Protein AF-A0A7T1HYK6-F1 (afdb_monomer_lite)

Secondary structure (DSSP, 8-state):
--------------------PPPPHHHHHHHHHHTT-EEEEEEEETTEEEEEEEETTEEEEEEEETTS-EEEEEE-

Structure (mmCIF, N/CA/C/O backbone):
data_AF-A0A7T1HYK6-F1
#
_entry.id   AF-A0A7T1HYK6-F1
#
loop_
_atom_site.group_PDB
_atom_site.id
_atom_site.type_symbol
_atom_site.label_atom_id
_atom_site.label_alt_id
_atom_site.label_comp_id
_atom_site.label_asym_id
_atom_site.label_entity_id
_atom_site.label_seq_id
_atom_site.pdbx_PDB_ins_code
_atom_site.Cartn_x
_atom_site.Cartn_y
_atom_site.Cartn_z
_atom_site.occupancy
_atom_site.B_iso_or_equiv
_atom_site.auth_seq_id
_atom_site.auth_comp_id
_atom_site.auth_asym_id
_atom_site.auth_atom_id
_atom_site.pdbx_PDB_model_num
ATOM 1 N N . MET A 1 1 ? 20.867 29.385 -67.318 1.00 50.25 1 MET A N 1
ATOM 2 C CA . MET A 1 1 ? 20.284 30.072 -66.147 1.00 50.25 1 MET A CA 1
ATOM 3 C C . MET A 1 1 ? 19.756 28.976 -65.232 1.00 50.25 1 MET A C 1
ATOM 5 O O . MET A 1 1 ? 18.836 28.278 -65.630 1.00 50.25 1 MET A O 1
ATOM 9 N N . PHE A 1 2 ? 20.460 28.695 -64.132 1.00 48.31 2 PHE A N 1
ATOM 10 C CA . PHE A 1 2 ? 20.216 27.536 -63.263 1.00 48.31 2 PHE A CA 1
ATOM 11 C C . PHE A 1 2 ? 19.064 27.826 -62.291 1.00 48.31 2 PHE A C 1
ATOM 13 O O . PHE A 1 2 ? 19.091 28.843 -61.602 1.00 48.31 2 PHE A O 1
ATOM 20 N N . GLY A 1 3 ? 18.061 26.945 -62.258 1.00 47.03 3 GLY A N 1
ATOM 21 C CA . GLY A 1 3 ? 16.954 26.994 -61.304 1.00 47.03 3 GLY A CA 1
ATOM 22 C C . GLY A 1 3 ? 17.353 26.355 -59.975 1.00 47.03 3 GLY A C 1
ATOM 23 O O . GLY A 1 3 ? 17.709 25.181 -59.935 1.00 47.03 3 GLY A O 1
ATOM 24 N N . LEU A 1 4 ? 17.300 27.133 -58.896 1.00 54.03 4 LEU A N 1
ATOM 25 C CA . LEU A 1 4 ? 17.441 26.656 -57.523 1.00 54.03 4 LEU A CA 1
ATOM 26 C C . LEU A 1 4 ? 16.042 26.374 -56.973 1.00 54.03 4 LEU A C 1
ATOM 28 O O . LEU A 1 4 ? 15.329 27.294 -56.582 1.00 54.03 4 LEU A O 1
ATOM 32 N N . VAL A 1 5 ? 15.643 25.103 -56.958 1.00 57.84 5 VAL A N 1
ATOM 33 C CA . VAL A 1 5 ? 14.498 24.654 -56.159 1.00 57.84 5 VAL A CA 1
ATOM 34 C C . VAL A 1 5 ? 15.048 24.359 -54.767 1.00 57.84 5 VAL A C 1
ATOM 36 O O . VAL A 1 5 ? 15.728 23.355 -54.560 1.00 57.84 5 VAL A O 1
ATOM 39 N N . GLY A 1 6 ? 14.844 25.299 -53.843 1.00 54.81 6 GLY A N 1
ATOM 40 C CA . GLY A 1 6 ? 15.193 25.145 -52.434 1.00 54.81 6 GLY A CA 1
ATOM 41 C C . GLY A 1 6 ? 14.345 24.040 -51.819 1.00 54.81 6 GLY A C 1
ATOM 42 O O . GLY A 1 6 ? 13.140 24.194 -51.648 1.00 54.81 6 GLY A O 1
ATOM 43 N N . LEU A 1 7 ? 14.977 22.903 -51.544 1.00 56.19 7 LEU A N 1
ATOM 44 C CA . LEU A 1 7 ? 14.380 21.781 -50.839 1.00 56.19 7 LEU A CA 1
ATOM 45 C C . LEU A 1 7 ? 14.269 22.161 -49.356 1.00 56.19 7 LEU A C 1
ATOM 47 O O . LEU A 1 7 ? 15.255 22.097 -48.622 1.00 56.19 7 LEU A O 1
ATOM 51 N N . GLU A 1 8 ? 13.087 22.595 -48.923 1.00 55.72 8 GLU A N 1
ATOM 52 C CA . GLU A 1 8 ? 12.794 22.806 -47.505 1.00 55.72 8 GLU A CA 1
ATOM 53 C C . GLU A 1 8 ? 12.740 21.442 -46.804 1.00 55.72 8 GLU A C 1
ATOM 55 O O . GLU A 1 8 ? 11.735 20.731 -46.846 1.00 55.72 8 GLU A O 1
ATOM 60 N N . LEU A 1 9 ? 13.855 21.040 -46.182 1.00 53.97 9 LEU A N 1
ATOM 61 C CA . LEU A 1 9 ? 13.865 19.931 -45.234 1.00 53.97 9 LEU A CA 1
ATOM 62 C C . LEU A 1 9 ? 13.120 20.371 -43.968 1.00 53.97 9 LEU A C 1
ATOM 64 O O . LEU A 1 9 ? 13.709 20.882 -43.016 1.00 53.97 9 LEU A O 1
ATOM 68 N N . LEU A 1 10 ? 11.809 20.141 -43.954 1.00 55.94 10 LEU A N 1
ATOM 69 C CA . LEU A 1 10 ? 11.029 20.055 -42.726 1.00 55.94 10 LEU A CA 1
ATOM 70 C C . LEU A 1 10 ? 11.542 18.846 -41.936 1.00 55.94 10 LEU A C 1
ATOM 72 O O . LEU A 1 10 ? 11.17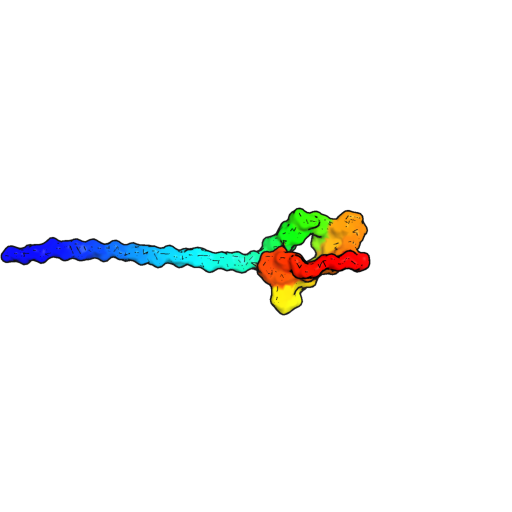5 17.701 -42.201 1.00 55.94 10 LEU A O 1
ATOM 76 N N . VAL A 1 11 ? 12.433 19.107 -40.980 1.00 58.53 11 VAL A N 1
ATOM 77 C CA . VAL A 1 11 ? 12.811 18.151 -39.938 1.00 58.53 11 VAL A CA 1
ATOM 78 C C . VAL A 1 11 ? 11.546 17.851 -39.138 1.00 58.53 11 VAL A C 1
ATOM 80 O O . VAL A 1 11 ? 11.147 18.617 -38.262 1.00 58.53 11 VAL A O 1
ATOM 83 N N . MET A 1 12 ? 10.881 16.747 -39.479 1.00 52.22 12 MET A N 1
ATOM 84 C CA . MET A 1 12 ? 9.827 16.173 -38.654 1.00 52.22 12 MET A CA 1
ATOM 85 C C . MET A 1 12 ? 10.457 15.836 -37.306 1.00 52.22 12 MET A C 1
ATOM 87 O O . MET A 1 12 ? 11.275 14.926 -37.198 1.00 52.22 12 MET A O 1
ATOM 91 N N . SER A 1 13 ? 10.125 16.628 -36.290 1.00 54.06 13 SER A N 1
ATOM 92 C CA . SER A 1 13 ? 10.502 16.344 -34.914 1.00 54.06 13 SER A CA 1
ATOM 93 C C . SER A 1 13 ? 9.857 15.019 -34.526 1.00 54.06 13 SER A C 1
ATOM 95 O O . SER A 1 13 ? 8.631 14.904 -34.517 1.00 54.06 13 SER A O 1
ATOM 97 N N . SER A 1 14 ? 10.683 14.015 -34.242 1.00 57.41 14 SER A N 1
ATOM 98 C CA . SER A 1 14 ? 10.273 12.806 -33.543 1.00 57.41 14 SER A CA 1
ATOM 99 C C . SER A 1 14 ? 9.620 13.254 -32.240 1.00 57.41 14 SER A C 1
ATOM 101 O O . SER A 1 14 ? 10.298 13.692 -31.315 1.00 57.41 14 SER A O 1
ATOM 103 N N . ALA A 1 15 ? 8.292 13.239 -32.186 1.00 54.69 15 ALA A N 1
ATOM 104 C CA . ALA A 1 15 ? 7.589 13.319 -30.924 1.00 54.69 15 ALA A CA 1
ATOM 105 C C . ALA A 1 15 ? 7.864 11.990 -30.217 1.00 54.69 15 ALA A C 1
ATOM 107 O O . ALA A 1 15 ? 7.124 11.023 -30.397 1.00 54.69 15 ALA A O 1
ATOM 108 N N . ASP A 1 16 ? 8.978 11.923 -29.488 1.00 57.34 16 ASP A N 1
ATOM 109 C CA . ASP A 1 16 ? 9.194 10.915 -28.462 1.00 57.34 16 ASP A CA 1
ATOM 110 C C . ASP A 1 16 ? 7.996 11.011 -27.516 1.00 57.34 16 ASP A C 1
ATOM 112 O O . ASP A 1 16 ? 7.902 11.907 -26.674 1.00 57.34 16 ASP A O 1
ATOM 116 N N . LEU A 1 17 ? 7.012 10.133 -27.725 1.00 57.56 17 LEU A N 1
ATOM 117 C CA . LEU A 1 17 ? 5.929 9.932 -26.778 1.00 57.56 17 LEU A CA 1
ATOM 118 C C . LEU A 1 17 ? 6.603 9.698 -25.425 1.00 57.56 17 LEU A C 1
ATOM 120 O O . LEU A 1 17 ? 7.450 8.802 -25.343 1.00 57.56 17 LEU A O 1
ATOM 124 N N . PRO A 1 18 ? 6.288 10.488 -24.381 1.00 58.66 18 PRO A N 1
ATOM 125 C CA . PRO A 1 18 ? 6.903 10.275 -23.086 1.00 58.66 18 PRO A CA 1
ATOM 126 C C . PRO A 1 18 ? 6.595 8.834 -22.699 1.00 58.66 18 PRO A C 1
ATOM 128 O O . PRO A 1 18 ? 5.424 8.451 -22.626 1.00 58.66 18 PRO A O 1
ATOM 131 N N . ALA A 1 19 ? 7.638 8.018 -22.522 1.00 62.16 19 ALA A N 1
ATOM 132 C CA . ALA A 1 19 ? 7.486 6.688 -21.960 1.00 62.16 19 ALA A CA 1
ATOM 133 C C . ALA A 1 19 ? 6.652 6.868 -20.692 1.00 62.16 19 ALA A C 1
ATOM 135 O O . ALA A 1 19 ? 7.087 7.588 -19.792 1.00 62.16 19 ALA A O 1
ATOM 136 N N . MET A 1 20 ? 5.423 6.333 -20.668 1.00 63.50 20 MET A N 1
ATOM 137 C CA . MET A 1 20 ? 4.533 6.514 -19.524 1.00 63.50 20 MET A CA 1
ATOM 138 C C . MET A 1 20 ? 5.308 6.053 -18.296 1.00 63.50 20 MET A C 1
ATOM 140 O O . MET A 1 20 ? 5.673 4.878 -18.192 1.00 63.50 20 MET A O 1
ATOM 144 N N . ALA A 1 21 ? 5.656 7.005 -17.431 1.00 70.12 21 ALA A N 1
ATOM 145 C CA . ALA A 1 21 ? 6.462 6.711 -16.267 1.00 70.12 21 ALA A CA 1
ATOM 146 C C . ALA A 1 21 ? 5.696 5.679 -15.439 1.00 70.12 21 ALA A C 1
ATOM 148 O O . ALA A 1 21 ? 4.512 5.865 -15.147 1.00 70.12 21 ALA A O 1
ATOM 149 N N . ARG A 1 22 ? 6.353 4.563 -15.109 1.00 74.06 22 ARG A N 1
ATOM 150 C CA . ARG A 1 22 ? 5.760 3.582 -14.199 1.00 74.06 22 ARG A CA 1
ATOM 151 C C . ARG A 1 22 ? 5.456 4.285 -12.873 1.00 74.06 22 ARG A C 1
ATOM 153 O O . ARG A 1 22 ? 6.289 5.084 -12.435 1.00 74.06 22 ARG A O 1
ATOM 160 N N . PRO A 1 23 ? 4.305 4.004 -12.245 1.00 79.31 23 PRO A N 1
ATOM 161 C CA . PRO A 1 23 ? 3.975 4.627 -10.978 1.00 79.31 23 PRO A CA 1
ATOM 162 C C . PRO A 1 23 ? 5.015 4.252 -9.920 1.00 79.31 23 PRO A C 1
ATOM 164 O O . PRO A 1 23 ? 5.559 3.143 -9.897 1.00 79.31 23 PRO A O 1
ATOM 167 N N . THR A 1 24 ? 5.335 5.217 -9.068 1.00 86.75 24 THR A N 1
ATOM 168 C CA . THR A 1 24 ? 6.278 5.029 -7.970 1.00 86.75 24 THR A CA 1
ATOM 169 C C . THR A 1 24 ? 5.612 4.288 -6.812 1.00 86.75 24 THR A C 1
ATOM 171 O O . THR A 1 24 ? 4.389 4.190 -6.725 1.00 86.75 24 THR A O 1
ATOM 174 N N . PHE A 1 25 ? 6.417 3.816 -5.859 1.00 86.06 25 PHE A N 1
ATOM 175 C CA . PHE A 1 25 ? 5.903 3.267 -4.602 1.00 86.06 25 PHE A CA 1
ATOM 176 C C . PHE A 1 25 ? 4.939 4.237 -3.897 1.00 86.06 25 PHE A C 1
ATOM 178 O O . PHE A 1 25 ? 3.867 3.837 -3.453 1.00 86.06 25 PHE A O 1
ATOM 185 N N . GLY A 1 26 ? 5.285 5.529 -3.862 1.00 88.38 26 GLY A N 1
ATOM 186 C CA . GLY A 1 26 ? 4.436 6.562 -3.270 1.00 88.38 26 GLY A CA 1
ATOM 187 C C . GLY A 1 26 ? 3.126 6.782 -4.031 1.00 88.38 26 GLY A C 1
ATOM 188 O O . GLY A 1 26 ? 2.111 7.092 -3.411 1.00 88.38 26 GLY A O 1
ATOM 189 N N . ASP A 1 27 ? 3.114 6.589 -5.353 1.00 91.69 27 ASP A N 1
ATOM 190 C CA . ASP A 1 27 ? 1.876 6.638 -6.140 1.00 91.69 27 ASP A CA 1
ATOM 191 C C . ASP A 1 27 ? 0.961 5.456 -5.806 1.00 91.69 27 ASP A C 1
ATOM 193 O O . ASP A 1 27 ? -0.256 5.630 -5.710 1.00 91.69 27 ASP A O 1
ATOM 197 N N . CYS A 1 28 ? 1.544 4.279 -5.557 1.00 91.56 28 CYS A N 1
ATOM 198 C CA . CYS A 1 28 ? 0.783 3.107 -5.137 1.00 91.56 28 CYS A CA 1
ATOM 199 C C . CYS A 1 28 ? 0.220 3.246 -3.727 1.00 91.56 28 CYS A C 1
ATOM 201 O O . CYS A 1 28 ? -0.963 2.969 -3.531 1.00 91.56 28 CYS A O 1
ATOM 203 N N . ALA A 1 29 ? 1.009 3.756 -2.781 1.00 93.56 29 ALA A N 1
ATOM 204 C CA . ALA A 1 29 ? 0.527 4.044 -1.435 1.00 93.56 29 ALA A CA 1
ATOM 205 C C . ALA A 1 29 ? -0.691 4.989 -1.471 1.00 93.56 29 ALA A C 1
ATOM 207 O O . ALA A 1 29 ? -1.754 4.669 -0.947 1.00 93.56 29 ALA A O 1
ATOM 208 N N . LYS A 1 30 ? -0.600 6.089 -2.231 1.00 94.12 30 LYS A N 1
ATOM 209 C CA . LYS A 1 30 ? -1.716 7.035 -2.412 1.00 94.12 30 LYS A CA 1
ATOM 210 C C . LYS A 1 30 ? -2.946 6.421 -3.081 1.00 94.12 30 LYS A C 1
ATOM 212 O O . LYS A 1 30 ? -4.066 6.874 -2.852 1.00 94.12 30 LYS A O 1
ATOM 217 N N . ALA A 1 31 ? -2.769 5.463 -3.990 1.00 93.06 31 ALA A N 1
ATOM 218 C CA . ALA A 1 31 ? -3.893 4.764 -4.609 1.00 93.06 31 ALA A CA 1
ATOM 219 C C . ALA A 1 31 ? -4.656 3.930 -3.571 1.00 93.06 31 ALA A C 1
ATOM 221 O O . ALA A 1 31 ? -5.876 4.034 -3.495 1.00 93.06 31 ALA A O 1
ATOM 222 N N . VAL A 1 32 ? -3.933 3.197 -2.726 1.00 92.94 32 VAL A N 1
ATOM 223 C CA . VAL A 1 32 ? -4.505 2.382 -1.646 1.00 92.94 32 VAL A CA 1
ATOM 224 C C . VAL A 1 32 ? -5.163 3.255 -0.573 1.00 92.94 32 VAL A C 1
ATOM 226 O O . VAL A 1 32 ? -6.282 2.972 -0.148 1.00 92.94 32 VAL A O 1
ATOM 229 N N . GLU A 1 33 ? -4.544 4.375 -0.197 1.00 94.81 33 GLU A N 1
ATOM 230 C CA . GLU A 1 33 ? -5.130 5.321 0.762 1.00 94.81 33 GLU A CA 1
ATOM 231 C C . GLU A 1 33 ? -6.443 5.944 0.265 1.00 94.81 33 GLU A C 1
ATOM 233 O O . GLU A 1 33 ? -7.379 6.136 1.044 1.00 94.81 33 GLU A O 1
ATOM 238 N N . ARG A 1 34 ? -6.566 6.202 -1.046 1.00 95.31 34 ARG A N 1
ATOM 239 C CA . ARG A 1 34 ? -7.814 6.699 -1.658 1.00 95.31 34 ARG A CA 1
ATOM 240 C C . ARG A 1 34 ? -8.969 5.702 -1.586 1.00 95.31 34 ARG A C 1
ATOM 242 O O . ARG A 1 34 ? -10.119 6.129 -1.560 1.00 95.31 34 ARG A O 1
ATOM 249 N N . GLU A 1 35 ? -8.677 4.409 -1.485 1.00 93.19 35 GLU A N 1
ATOM 250 C CA . GLU A 1 35 ? -9.671 3.357 -1.240 1.00 93.19 35 GLU A CA 1
ATOM 251 C C . GLU A 1 35 ? -10.102 3.286 0.242 1.00 93.19 35 GLU A C 1
ATOM 253 O O . GLU A 1 35 ? -10.917 2.442 0.626 1.00 93.19 35 GLU A O 1
ATOM 258 N N . GLY A 1 36 ? -9.584 4.173 1.101 1.00 95.00 36 GLY A N 1
ATOM 259 C CA . GLY A 1 36 ? -9.943 4.280 2.517 1.00 95.00 36 GLY A CA 1
ATOM 260 C C . GLY A 1 36 ? -9.139 3.368 3.444 1.00 95.00 36 GLY A C 1
ATOM 261 O O . GLY A 1 36 ? -9.567 3.125 4.573 1.00 95.00 36 GLY A O 1
ATOM 262 N N . TYR A 1 37 ? -8.010 2.842 2.971 1.00 96.69 37 TYR A N 1
ATOM 263 C CA . TYR A 1 37 ? -7.063 2.075 3.775 1.00 96.69 37 TYR A CA 1
ATOM 264 C C . TYR A 1 37 ? -6.007 3.000 4.386 1.00 96.69 37 TYR A C 1
ATOM 266 O O . TYR A 1 37 ? -5.442 3.845 3.706 1.00 96.69 37 TYR A O 1
ATOM 274 N N . LEU A 1 38 ? -5.705 2.826 5.665 1.00 97.00 38 LEU A N 1
ATOM 275 C CA . LEU A 1 38 ? -4.527 3.404 6.300 1.00 97.00 38 LEU A CA 1
ATOM 276 C C . LEU A 1 38 ? -3.389 2.392 6.189 1.00 97.00 38 LEU A C 1
ATOM 278 O O . LEU A 1 38 ? -3.468 1.345 6.822 1.00 97.00 38 LEU A O 1
ATOM 282 N N . ILE A 1 39 ? -2.355 2.683 5.407 1.00 96.50 39 ILE A N 1
ATOM 283 C CA . ILE A 1 39 ? -1.205 1.781 5.261 1.00 96.50 39 ILE A CA 1
ATOM 284 C C . ILE A 1 39 ? -0.395 1.776 6.563 1.00 96.50 39 ILE A C 1
ATOM 286 O O . ILE A 1 39 ? -0.035 2.835 7.076 1.00 96.50 39 ILE A O 1
ATOM 290 N N . LEU A 1 40 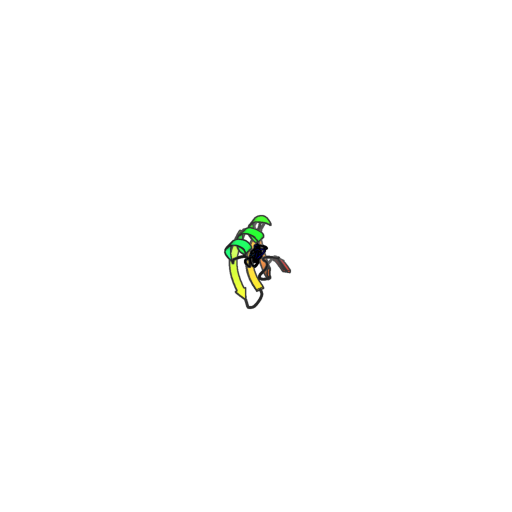? -0.124 0.583 7.087 1.00 96.38 40 LEU A N 1
ATOM 291 C CA . LEU A 1 40 ? 0.727 0.339 8.252 1.00 96.38 40 LEU A CA 1
ATOM 292 C C . LEU A 1 40 ? 2.133 -0.055 7.797 1.00 96.38 40 LEU A C 1
ATOM 294 O O . LEU A 1 40 ? 3.117 0.525 8.253 1.00 96.38 40 LEU A O 1
ATOM 298 N N . GLU A 1 41 ? 2.202 -0.979 6.842 1.00 95.94 41 GLU A N 1
ATOM 299 C CA . GLU A 1 41 ? 3.429 -1.437 6.203 1.00 95.94 41 GLU A CA 1
ATOM 300 C C . GLU A 1 41 ? 3.159 -1.706 4.720 1.00 95.94 41 GLU A C 1
ATOM 302 O O . GLU A 1 41 ? 2.047 -2.043 4.317 1.00 95.94 41 GLU A O 1
ATOM 307 N N . MET A 1 42 ? 4.163 -1.497 3.873 1.00 94.62 42 MET A N 1
ATOM 308 C CA . MET A 1 42 ? 4.054 -1.800 2.453 1.00 94.62 42 MET A CA 1
ATOM 309 C C . MET A 1 42 ? 5.407 -2.233 1.917 1.00 94.62 42 MET A C 1
ATOM 311 O O . MET A 1 42 ? 6.403 -1.518 2.038 1.00 94.62 42 MET A O 1
ATOM 315 N N . ASP A 1 43 ? 5.418 -3.393 1.278 1.00 94.62 43 ASP A N 1
ATOM 316 C CA . ASP A 1 43 ? 6.619 -4.187 1.124 1.00 94.62 43 ASP A CA 1
ATOM 317 C C . ASP A 1 43 ? 6.672 -4.771 -0.293 1.00 94.62 43 ASP A C 1
ATOM 319 O O . ASP A 1 43 ? 5.717 -5.346 -0.816 1.00 94.62 43 ASP A O 1
ATOM 323 N N . ALA A 1 44 ? 7.785 -4.565 -0.991 1.00 92.00 44 ALA A N 1
ATOM 324 C CA .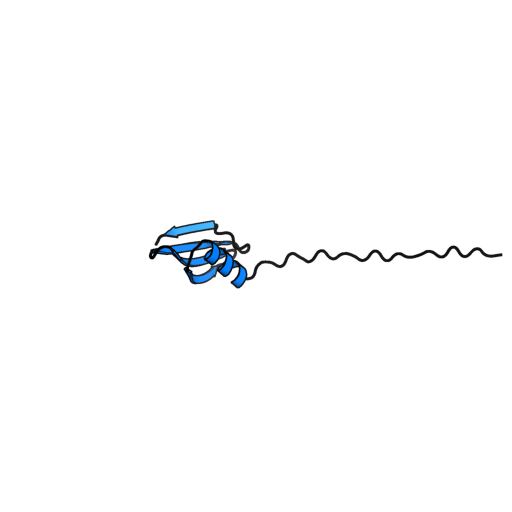 ALA A 1 44 ? 7.893 -4.918 -2.402 1.00 92.00 44 ALA A CA 1
ATOM 325 C C . ALA A 1 44 ? 8.334 -6.382 -2.579 1.00 92.00 44 ALA A C 1
ATOM 327 O O . ALA A 1 44 ? 9.506 -6.710 -2.385 1.00 92.00 44 ALA A O 1
ATOM 328 N N . ARG A 1 45 ? 7.430 -7.258 -3.033 1.00 88.75 45 ARG A N 1
ATOM 329 C CA . ARG A 1 45 ? 7.681 -8.698 -3.222 1.00 88.75 45 ARG A CA 1
ATOM 330 C C . ARG A 1 45 ? 7.593 -9.077 -4.699 1.00 88.75 45 ARG A C 1
ATOM 332 O O . ARG A 1 45 ? 6.526 -9.312 -5.263 1.00 88.75 45 ARG A O 1
ATOM 339 N N . GLY A 1 46 ? 8.749 -9.124 -5.362 1.00 87.81 46 GLY A N 1
ATOM 340 C CA . GLY A 1 46 ? 8.829 -9.457 -6.788 1.00 87.81 46 GLY A CA 1
ATOM 341 C C . GLY A 1 46 ? 8.051 -8.459 -7.653 1.00 87.81 46 GLY A C 1
ATOM 342 O O . GLY A 1 46 ? 8.369 -7.267 -7.679 1.00 87.81 46 GLY A O 1
ATOM 343 N N . SER A 1 47 ? 7.027 -8.941 -8.357 1.00 88.19 47 SER A N 1
ATOM 344 C CA . SER A 1 47 ? 6.165 -8.126 -9.230 1.00 88.19 47 SER A CA 1
ATOM 345 C C . SER A 1 47 ? 4.973 -7.485 -8.509 1.00 88.19 47 SER A C 1
ATOM 347 O O . SER A 1 47 ? 4.187 -6.798 -9.159 1.00 88.19 47 SER A O 1
ATOM 349 N N . ASN A 1 48 ? 4.863 -7.667 -7.192 1.00 93.12 48 ASN A N 1
ATOM 350 C CA . ASN A 1 48 ? 3.754 -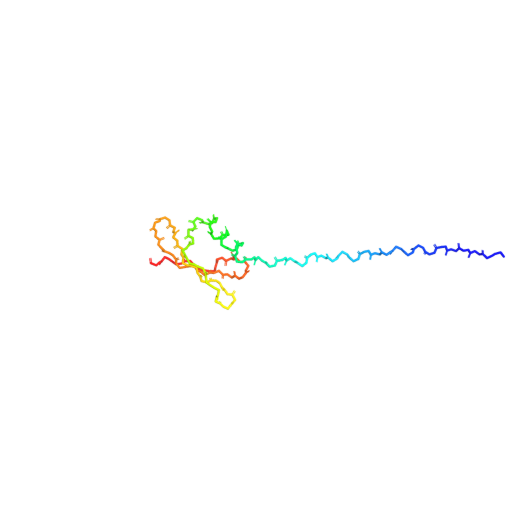7.177 -6.383 1.00 93.12 48 ASN A CA 1
ATOM 351 C C . ASN A 1 48 ? 4.254 -6.355 -5.183 1.00 93.12 48 ASN A C 1
ATOM 353 O O . ASN A 1 48 ? 5.455 -6.281 -4.898 1.00 93.12 48 ASN A O 1
ATOM 357 N N . TYR A 1 49 ? 3.302 -5.739 -4.499 1.00 94.19 49 TYR A N 1
ATOM 358 C CA . TYR A 1 49 ? 3.414 -5.151 -3.179 1.00 94.19 49 TYR A CA 1
ATOM 359 C C . TYR A 1 49 ? 2.498 -5.923 -2.240 1.00 94.19 49 TYR A C 1
ATOM 361 O O . TYR A 1 49 ? 1.317 -6.061 -2.554 1.00 94.19 49 TYR A O 1
ATOM 369 N N . ASP A 1 50 ? 3.035 -6.388 -1.121 1.00 95.69 50 ASP A N 1
ATOM 370 C CA . ASP A 1 50 ? 2.228 -6.823 0.015 1.00 95.69 50 ASP A CA 1
ATOM 371 C C . ASP A 1 50 ? 2.063 -5.610 0.941 1.00 95.69 50 ASP A C 1
ATOM 373 O O . ASP A 1 50 ? 2.980 -4.792 1.071 1.00 95.69 50 ASP A O 1
ATOM 377 N N . ILE A 1 51 ? 0.861 -5.408 1.466 1.00 96.19 51 ILE A N 1
ATOM 378 C CA . ILE A 1 51 ? 0.470 -4.172 2.141 1.00 96.19 51 ILE A CA 1
ATOM 379 C C . ILE A 1 51 ? -0.359 -4.530 3.365 1.00 96.19 51 ILE A C 1
ATOM 381 O O . ILE A 1 51 ? -1.489 -4.997 3.224 1.00 96.19 51 ILE A O 1
ATOM 385 N N . ASP A 1 52 ? 0.160 -4.209 4.539 1.00 97.44 52 ASP A N 1
ATOM 386 C CA . ASP A 1 52 ? -0.593 -4.297 5.780 1.00 97.44 52 ASP A CA 1
ATOM 387 C C . ASP A 1 52 ? -1.298 -2.962 5.978 1.00 97.44 52 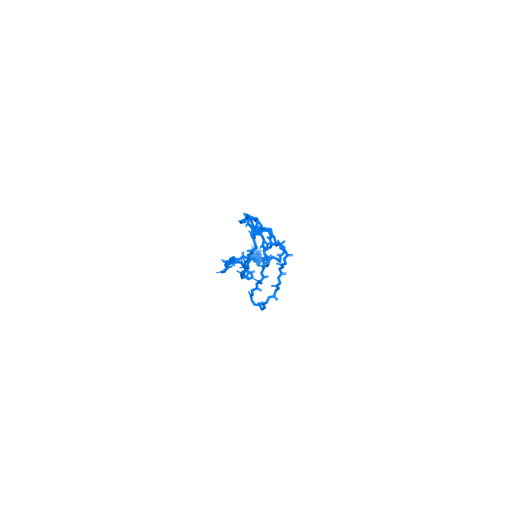ASP A C 1
ATOM 389 O O . ASP A 1 52 ? -0.679 -1.891 5.958 1.00 97.44 52 ASP A O 1
ATOM 393 N N . ALA A 1 53 ? -2.616 -2.990 6.128 1.00 97.38 53 ALA A N 1
ATOM 394 C CA . ALA A 1 53 ? -3.417 -1.782 6.187 1.00 97.38 53 ALA A CA 1
ATOM 395 C C . ALA A 1 53 ? -4.554 -1.873 7.200 1.00 97.38 53 ALA A C 1
ATOM 397 O O . ALA A 1 53 ? -4.978 -2.943 7.613 1.00 97.38 53 ALA A O 1
ATOM 398 N N . ARG A 1 54 ? -5.118 -0.726 7.581 1.00 97.75 54 ARG A N 1
ATOM 399 C CA . ARG A 1 54 ? -6.278 -0.635 8.468 1.00 97.75 54 ARG A CA 1
ATOM 400 C C . ARG A 1 54 ? -7.434 0.077 7.786 1.00 97.75 54 ARG A C 1
ATOM 402 O O . ARG A 1 54 ? -7.273 1.182 7.279 1.00 97.75 54 ARG A O 1
ATOM 409 N N . LYS A 1 55 ? -8.634 -0.501 7.828 1.00 97.06 55 LYS A N 1
ATOM 410 C CA . LYS A 1 55 ? -9.857 0.113 7.286 1.00 97.06 55 LYS A CA 1
ATOM 411 C C . LYS A 1 55 ? -11.036 -0.157 8.208 1.00 97.06 55 LYS A C 1
ATOM 413 O O . LYS A 1 55 ? -11.305 -1.296 8.580 1.00 97.06 55 LYS A O 1
ATOM 418 N N . GLY A 1 56 ? -11.724 0.909 8.622 1.00 94.94 56 GLY A N 1
ATOM 419 C CA . GLY A 1 56 ? -12.860 0.804 9.547 1.00 94.94 56 GLY A CA 1
ATOM 420 C C . GLY A 1 56 ? -12.496 0.219 10.918 1.00 94.94 56 GLY A C 1
ATOM 421 O O . GLY A 1 56 ? -13.312 -0.459 11.530 1.00 94.94 56 GLY A O 1
ATOM 422 N N . GLY A 1 57 ? -11.263 0.433 11.388 1.00 95.31 57 GLY A N 1
ATOM 423 C CA . GLY A 1 57 ? -10.791 -0.076 12.680 1.00 95.31 57 GLY A CA 1
ATOM 424 C C . GLY A 1 57 ? -10.270 -1.517 12.667 1.00 95.31 57 GLY A C 1
ATOM 425 O O . GLY A 1 57 ? -9.678 -1.919 13.668 1.00 95.31 57 GLY A O 1
ATOM 426 N N . ARG A 1 58 ? -10.390 -2.246 11.550 1.00 96.62 58 ARG A N 1
ATOM 427 C CA . ARG A 1 58 ? -9.858 -3.607 11.360 1.00 96.62 58 ARG A CA 1
ATOM 428 C C . ARG A 1 58 ? -8.610 -3.608 10.475 1.00 96.62 58 ARG A C 1
ATOM 430 O O . ARG A 1 58 ? -8.513 -2.746 9.601 1.00 96.62 58 ARG A O 1
ATOM 437 N N . GLU A 1 59 ? -7.692 -4.538 10.717 1.00 97.50 59 GLU A N 1
ATOM 438 C CA . GLU A 1 59 ? -6.497 -4.776 9.896 1.00 97.50 59 GLU A CA 1
ATOM 439 C C . GLU A 1 59 ? -6.816 -5.648 8.671 1.00 97.50 59 GLU A C 1
ATOM 441 O O . GLU A 1 59 ? -7.795 -6.398 8.652 1.00 97.50 59 GLU A O 1
ATOM 446 N N . TRP A 1 60 ? -6.060 -5.434 7.604 1.00 97.75 60 TRP A N 1
ATOM 447 C CA . TRP A 1 60 ? -6.257 -6.005 6.282 1.00 97.75 60 TRP A CA 1
ATOM 448 C C . TRP A 1 60 ? -4.908 -6.263 5.629 1.00 97.75 60 TRP A C 1
ATOM 450 O O . TRP A 1 60 ? -4.102 -5.341 5.515 1.00 97.75 60 TRP A O 1
ATOM 460 N N . ASP A 1 61 ? -4.764 -7.461 5.084 1.00 97.31 61 ASP A N 1
ATOM 461 C CA . ASP A 1 61 ? -3.680 -7.837 4.192 1.00 97.31 61 ASP A CA 1
ATOM 462 C C . ASP A 1 61 ? -4.121 -7.562 2.754 1.00 97.31 61 ASP A C 1
ATOM 464 O O . ASP A 1 61 ? -5.093 -8.144 2.249 1.00 97.31 61 ASP A O 1
ATOM 468 N N . LEU A 1 62 ? -3.419 -6.662 2.074 1.00 96.69 62 LEU A N 1
ATOM 469 C CA . LEU A 1 62 ? -3.649 -6.353 0.669 1.00 96.69 62 LEU A CA 1
ATOM 470 C C . LEU A 1 62 ? -2.457 -6.805 -0.166 1.00 96.69 62 LEU A C 1
ATOM 472 O O . LEU A 1 62 ? -1.305 -6.715 0.249 1.00 96.69 62 LEU A O 1
ATOM 476 N N . GLN A 1 63 ? -2.736 -7.200 -1.401 1.00 96.19 63 GLN A N 1
ATOM 477 C CA . GLN A 1 63 ? -1.713 -7.388 -2.418 1.00 96.19 63 GLN A CA 1
ATOM 478 C C . GLN A 1 63 ? -2.019 -6.491 -3.610 1.00 96.19 63 GLN A C 1
ATOM 480 O O . GLN A 1 63 ? -3.150 -6.477 -4.091 1.00 96.19 63 GLN A O 1
ATOM 485 N N . ALA A 1 64 ? -1.027 -5.767 -4.124 1.00 94.75 64 ALA A N 1
ATOM 486 C CA . ALA A 1 64 ? -1.164 -4.920 -5.307 1.00 94.75 64 ALA A CA 1
ATOM 487 C C . ALA A 1 64 ? -0.078 -5.203 -6.352 1.00 94.75 64 ALA A C 1
ATOM 489 O O . ALA A 1 64 ? 1.035 -5.586 -6.010 1.00 94.75 64 ALA A O 1
ATOM 490 N N . ASP A 1 65 ? -0.366 -4.995 -7.637 1.00 93.69 65 ASP A N 1
ATOM 491 C CA . ASP A 1 65 ? 0.653 -5.076 -8.693 1.00 93.69 65 ASP A CA 1
ATOM 492 C C . ASP A 1 65 ? 1.503 -3.787 -8.790 1.00 93.69 65 ASP A C 1
ATOM 494 O O . ASP A 1 65 ? 1.203 -2.757 -8.179 1.00 93.69 65 ASP A O 1
ATOM 498 N N . ARG A 1 66 ? 2.579 -3.805 -9.596 1.00 88.56 66 ARG A N 1
ATOM 499 C CA . ARG A 1 66 ? 3.420 -2.611 -9.856 1.00 88.56 66 ARG A CA 1
ATOM 500 C C . ARG A 1 66 ? 2.713 -1.475 -10.607 1.00 88.56 66 ARG A C 1
ATOM 502 O O . ARG A 1 66 ? 3.326 -0.430 -10.796 1.00 88.56 66 ARG A O 1
ATOM 509 N N . ASN A 1 67 ? 1.467 -1.664 -11.038 1.00 90.75 67 ASN A N 1
ATOM 510 C CA . ASN A 1 67 ? 0.623 -0.599 -11.580 1.00 90.75 67 ASN A CA 1
ATOM 511 C C . ASN A 1 67 ? -0.345 -0.054 -10.517 1.00 90.75 67 ASN A C 1
ATOM 513 O O . ASN A 1 67 ? -1.283 0.666 -10.856 1.00 90.75 67 ASN A O 1
ATOM 517 N N . CYS A 1 68 ? -0.104 -0.379 -9.241 1.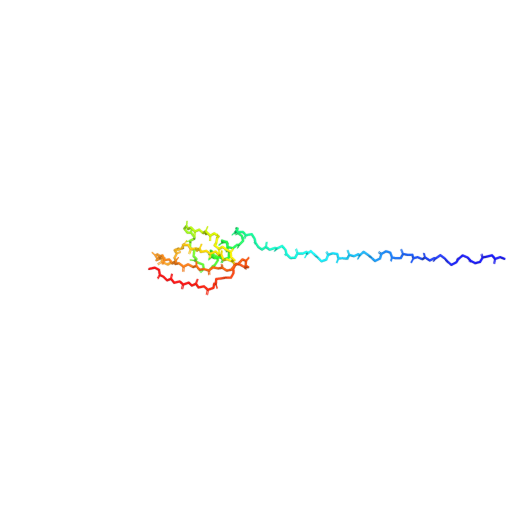00 90.44 68 CYS A N 1
ATOM 518 C CA . CYS A 1 68 ? -0.874 0.063 -8.084 1.00 90.44 68 CYS A CA 1
ATOM 519 C C . CYS A 1 68 ? -2.317 -0.448 -8.047 1.00 90.44 68 CYS A C 1
ATOM 521 O O . CYS A 1 68 ? -3.167 0.146 -7.381 1.00 90.44 68 CYS A O 1
ATOM 523 N N . ARG A 1 69 ? -2.618 -1.537 -8.758 1.00 92.75 69 ARG A N 1
ATOM 524 C CA . ARG A 1 69 ? -3.936 -2.164 -8.706 1.00 92.75 69 ARG A CA 1
ATOM 525 C C . ARG A 1 69 ? -3.952 -3.214 -7.606 1.00 92.75 69 ARG A C 1
ATOM 527 O O . ARG A 1 69 ? -3.154 -4.147 -7.650 1.00 92.75 69 ARG A O 1
ATOM 534 N N . ILE A 1 70 ? -4.887 -3.084 -6.667 1.00 94.00 70 ILE A N 1
ATOM 535 C CA . ILE A 1 70 ? -5.146 -4.099 -5.641 1.00 94.00 70 ILE A CA 1
ATOM 536 C C . ILE A 1 70 ? -5.648 -5.372 -6.339 1.00 94.00 70 ILE A C 1
ATOM 538 O O . ILE A 1 70 ? -6.640 -5.347 -7.068 1.00 94.00 70 ILE A O 1
ATOM 542 N N . LEU A 1 71 ? -4.911 -6.463 -6.160 1.00 94.88 71 LEU A N 1
ATOM 543 C CA . LEU A 1 71 ? -5.191 -7.797 -6.684 1.00 94.88 71 LEU A CA 1
ATOM 544 C C . LEU A 1 71 ? -6.006 -8.627 -5.691 1.00 94.88 71 LEU A C 1
ATOM 546 O O . LEU A 1 71 ? -6.873 -9.390 -6.109 1.00 94.88 71 LEU A O 1
ATOM 550 N N . ASP A 1 72 ? -5.713 -8.474 -4.400 1.00 96.00 72 ASP A N 1
ATOM 551 C CA . ASP A 1 72 ? -6.364 -9.182 -3.302 1.00 96.00 72 ASP A CA 1
ATOM 552 C C . ASP A 1 72 ? -6.457 -8.271 -2.073 1.00 96.00 72 ASP A C 1
ATOM 554 O O . ASP A 1 72 ? -5.598 -7.411 -1.863 1.00 96.00 72 ASP A O 1
ATOM 558 N N . ALA A 1 73 ? -7.516 -8.442 -1.287 1.00 96.19 73 ALA A N 1
ATOM 559 C CA . ALA A 1 73 ? -7.749 -7.694 -0.058 1.00 96.19 73 ALA A CA 1
ATOM 560 C C . ALA A 1 73 ? -8.503 -8.582 0.928 1.00 96.19 73 ALA A C 1
ATOM 562 O O . ALA A 1 73 ? -9.697 -8.847 0.752 1.00 96.19 73 ALA A O 1
ATOM 563 N N . ARG A 1 74 ? -7.812 -9.040 1.970 1.00 97.12 74 ARG A N 1
ATOM 564 C CA . ARG A 1 74 ? -8.371 -9.935 2.980 1.00 97.12 74 ARG A CA 1
ATOM 565 C C . ARG A 1 74 ? -8.275 -9.285 4.350 1.00 97.12 74 ARG A C 1
ATOM 567 O O . ARG A 1 74 ? -7.249 -8.700 4.668 1.00 97.12 74 ARG A O 1
ATOM 574 N N . PRO A 1 75 ? -9.342 -9.332 5.152 1.00 94.69 75 PRO A N 1
ATOM 575 C CA . PRO A 1 75 ? -9.225 -8.905 6.526 1.00 94.69 75 PRO A CA 1
ATOM 576 C C . PRO A 1 75 ? -8.435 -9.962 7.306 1.00 94.69 75 PRO A C 1
ATOM 578 O O . PRO A 1 75 ? -8.754 -11.149 7.179 1.00 94.69 75 PRO A O 1
ATOM 581 N N . ASP A 1 76 ? -7.467 -9.520 8.107 1.00 86.62 76 ASP A N 1
ATOM 582 C CA . ASP A 1 76 ? -6.824 -10.374 9.115 1.00 86.62 76 ASP A CA 1
ATOM 583 C C . ASP A 1 76 ? -7.811 -10.651 10.275 1.00 86.62 76 ASP A C 1
ATOM 585 O O . ASP A 1 76 ? -8.703 -9.792 10.559 1.00 86.62 76 ASP A O 1
#

pLDDT: mean 83.03, std 17.21, range [47.03, 97.75]

Radius of gyration: 24.36 Å; chains: 1; bounding box: 33×40×79 Å

Foldseek 3Di:
DDDDPDDPPPPPPPPPPPPPDQDDPVSLCVLVVVVQWAWPDWADDPQKIWTWTDHPNFIWTWIGGSNSHTPDIGTD

Sequence (76 aa):
MFGLVGLELLVMSSADLPAMARPTFGDCAKAVEREGYLILEMDARGSNYDIDARKGGREWDLQADRNCRILDARPD